Protein AF-A0A9Q7WJ07-F1 (afdb_monomer)

Solvent-accessible surface area (backbone atoms only — not comparable to full-atom values): 5824 Å² total; per-residue (Å²): 129,82,73,58,71,40,99,61,78,52,71,59,46,93,86,58,84,91,57,48,36,71,48,90,92,49,82,60,65,92,58,69,41,33,41,43,54,70,50,44,60,93,80,69,30,64,50,28,62,95,34,46,41,37,24,33,65,83,60,40,54,57,50,57,52,48,54,56,50,51,53,51,52,54,54,57,71,70,49,72,93,65,79,76,80,79,87,58,98,80,78,128

Mean predicted aligned error: 8.6 Å

Foldseek 3Di:
DPPQADPADDQFDPDDDPQFFPDPPGPDHPATWGWAFCQHVLNVGGRGPVRITIDGPVRVVVVVVVVVVVSVVVVVVPDDPDDDPPPDVPDD

Radius of gyration: 19.61 Å; Cα contacts (8 Å, |Δi|>4): 105; chains: 1; bounding box: 29×32×67 Å

Nearest PDB structures (foldseek):
  4h9d-assembly1_B  TM=8.747E-01  e=2.263E-01  Geobacter metallireducens GS-15
  4h9d-assembly1_C  TM=8.230E-01  e=4.715E-01  Geobacter metallireducens GS-15
  4h9d-assembly1_A  TM=9.066E-01  e=3.160E-01  Geobacter metallireducens GS-15

Structure (mmCIF, N/CA/C/O backbone):
data_AF-A0A9Q7WJ07-F1
#
_entry.id   AF-A0A9Q7WJ07-F1
#
loop_
_atom_site.group_PDB
_atom_site.id
_atom_site.type_symbol
_atom_site.label_atom_id
_atom_site.label_alt_id
_atom_site.label_comp_id
_atom_site.label_asym_id
_atom_site.label_entity_id
_atom_site.label_seq_id
_atom_site.pdbx_PDB_ins_code
_atom_site.Cartn_x
_atom_site.Cartn_y
_atom_site.Cartn_z
_atom_site.occupancy
_atom_site.B_iso_or_equiv
_atom_site.auth_seq_id
_atom_site.auth_comp_id
_atom_site.auth_asym_id
_atom_site.auth_atom_id
_atom_site.pdbx_PDB_model_num
ATOM 1 N N . MET A 1 1 ? 3.465 -22.368 16.574 1.00 40.66 1 MET A N 1
ATOM 2 C CA . MET A 1 1 ? 3.922 -21.104 15.958 1.00 40.66 1 MET A CA 1
ATOM 3 C C . MET A 1 1 ? 3.211 -20.990 14.620 1.00 40.66 1 MET A C 1
ATOM 5 O O . MET A 1 1 ? 3.394 -21.875 13.797 1.00 40.66 1 MET A O 1
ATOM 9 N N . ARG A 1 2 ? 2.296 -20.026 14.444 1.00 47.50 2 ARG A N 1
ATOM 10 C CA . ARG A 1 2 ? 1.634 -19.820 13.145 1.00 47.50 2 ARG A CA 1
ATOM 11 C C . ARG A 1 2 ? 2.724 -19.432 12.148 1.00 47.50 2 ARG A C 1
ATOM 13 O O . ARG A 1 2 ? 3.497 -18.531 12.449 1.00 47.50 2 ARG A O 1
ATOM 20 N N . SER A 1 3 ? 2.829 -20.152 11.038 1.00 49.22 3 SER A N 1
ATOM 21 C CA . SER A 1 3 ? 3.809 -19.867 9.993 1.00 49.22 3 SER A CA 1
ATOM 22 C C . SER A 1 3 ? 3.687 -18.399 9.586 1.00 49.22 3 SER A C 1
ATOM 24 O O . SER A 1 3 ? 2.620 -17.971 9.153 1.00 49.22 3 SER A O 1
ATOM 26 N N . ASP A 1 4 ? 4.757 -17.624 9.776 1.00 60.66 4 ASP A N 1
ATOM 27 C CA . ASP A 1 4 ? 4.771 -16.179 9.501 1.00 60.66 4 ASP A CA 1
ATOM 28 C C . ASP A 1 4 ? 4.516 -15.882 8.010 1.00 60.66 4 ASP A C 1
ATOM 30 O O . ASP A 1 4 ? 4.055 -14.797 7.665 1.00 60.66 4 ASP A O 1
ATOM 34 N N . ALA A 1 5 ? 4.782 -16.852 7.128 1.00 59.91 5 ALA A N 1
ATOM 35 C CA . ALA A 1 5 ? 4.561 -16.760 5.691 1.00 59.91 5 ALA A CA 1
ATOM 36 C C . ALA A 1 5 ? 3.081 -16.966 5.327 1.00 59.91 5 ALA A C 1
ATOM 38 O O . ALA A 1 5 ? 2.520 -18.047 5.516 1.00 59.91 5 ALA A O 1
ATOM 39 N N . LEU A 1 6 ? 2.467 -15.936 4.747 1.00 63.72 6 LEU A N 1
ATOM 40 C CA . LEU A 1 6 ? 1.139 -16.001 4.149 1.00 63.72 6 LEU A CA 1
ATOM 41 C C . LEU A 1 6 ? 1.284 -16.040 2.622 1.00 63.72 6 LEU A C 1
ATOM 43 O O . LEU A 1 6 ? 2.107 -15.330 2.053 1.00 63.72 6 LEU A O 1
ATOM 47 N N . GLN A 1 7 ? 0.457 -16.825 1.926 1.00 66.44 7 GLN A N 1
ATOM 48 C CA . GLN A 1 7 ? 0.417 -16.775 0.455 1.00 66.44 7 GLN A CA 1
ATOM 49 C C . GLN A 1 7 ? -0.121 -15.431 -0.059 1.00 66.44 7 GLN A C 1
ATOM 51 O O . GLN A 1 7 ? 0.288 -14.969 -1.122 1.00 66.44 7 GLN A O 1
ATOM 56 N N . ARG A 1 8 ? -1.041 -14.807 0.689 1.00 67.75 8 ARG A N 1
ATOM 57 C CA . ARG A 1 8 ? -1.607 -13.472 0.442 1.00 67.75 8 ARG A CA 1
ATOM 58 C C . ARG A 1 8 ? -1.939 -12.813 1.776 1.00 67.75 8 ARG A C 1
ATOM 60 O O . ARG A 1 8 ? -2.368 -13.506 2.699 1.00 67.75 8 ARG A O 1
ATOM 67 N N . LEU A 1 9 ? -1.776 -11.492 1.874 1.00 68.19 9 LEU A N 1
ATOM 68 C CA . LEU A 1 9 ? -2.337 -10.756 3.005 1.00 68.19 9 LEU A CA 1
ATOM 69 C C . LEU A 1 9 ? -3.867 -10.793 2.904 1.00 68.19 9 LEU A C 1
ATOM 71 O O . LEU A 1 9 ? -4.408 -10.618 1.806 1.00 68.19 9 LEU A O 1
ATOM 75 N N . PRO A 1 10 ? -4.579 -11.041 4.012 1.00 75.81 10 PRO A N 1
ATOM 76 C CA . PRO A 1 10 ? -6.024 -10.918 4.007 1.00 75.81 10 PRO A CA 1
ATOM 77 C C . PRO A 1 10 ? -6.389 -9.452 3.772 1.00 75.81 10 PRO A C 1
ATOM 79 O O . PRO A 1 10 ? -5.767 -8.562 4.334 1.00 75.81 10 PRO A O 1
ATOM 82 N N . HIS A 1 11 ? -7.427 -9.182 2.983 1.00 69.06 11 HIS A N 1
ATOM 83 C CA . HIS A 1 11 ? -7.866 -7.801 2.738 1.00 69.06 11 HIS A CA 1
ATOM 84 C C . HIS A 1 11 ? -8.319 -7.089 4.031 1.00 69.06 11 HIS A C 1
ATOM 86 O O . HIS A 1 11 ? -8.304 -5.864 4.123 1.00 69.06 11 HIS A O 1
ATOM 92 N N . HIS A 1 12 ? -8.708 -7.867 5.043 1.00 67.62 12 HIS A N 1
ATOM 93 C CA . HIS A 1 12 ? -9.129 -7.405 6.358 1.00 67.62 12 HIS A CA 1
ATOM 94 C C . HIS A 1 12 ? -8.277 -8.034 7.454 1.00 67.62 12 HIS A C 1
ATOM 96 O O . HIS A 1 12 ? -8.001 -9.233 7.437 1.00 67.62 12 HIS A O 1
ATOM 102 N N . CYS A 1 13 ? -7.908 -7.233 8.447 1.00 67.44 13 CYS A N 1
ATOM 103 C CA . CYS A 1 13 ? -7.239 -7.725 9.644 1.00 67.44 13 CYS A CA 1
ATOM 104 C C . CYS A 1 13 ? -8.046 -7.372 10.883 1.00 67.44 13 CYS A C 1
ATOM 106 O O . CYS A 1 13 ? -7.785 -6.378 11.546 1.00 67.44 13 CYS A O 1
ATOM 108 N N . GLY A 1 14 ? -9.033 -8.210 11.203 1.00 59.25 14 GLY A N 1
ATOM 109 C CA . GLY A 1 14 ? -9.833 -8.049 12.420 1.00 59.25 14 GLY A CA 1
ATOM 110 C C . GLY A 1 14 ? -9.146 -8.531 13.705 1.00 59.25 14 GLY A C 1
ATOM 111 O O . GLY A 1 14 ? -9.688 -8.321 14.779 1.00 59.25 14 GLY A O 1
ATOM 112 N N . ALA A 1 15 ? -7.990 -9.202 13.617 1.00 58.25 15 ALA A N 1
ATOM 113 C CA . ALA A 1 15 ? -7.393 -9.939 14.742 1.00 58.25 15 ALA A CA 1
ATOM 114 C C . ALA A 1 15 ? -5.932 -9.567 15.054 1.00 58.25 15 ALA A C 1
ATOM 116 O O . ALA A 1 15 ? -5.265 -10.280 15.803 1.00 58.25 15 ALA A O 1
ATOM 117 N N . ARG A 1 16 ? -5.410 -8.493 14.453 1.00 66.12 16 ARG A N 1
ATOM 118 C CA . ARG A 1 16 ? -4.043 -8.021 14.686 1.00 66.12 16 ARG A CA 1
ATOM 119 C C . ARG A 1 16 ? -4.077 -6.633 15.320 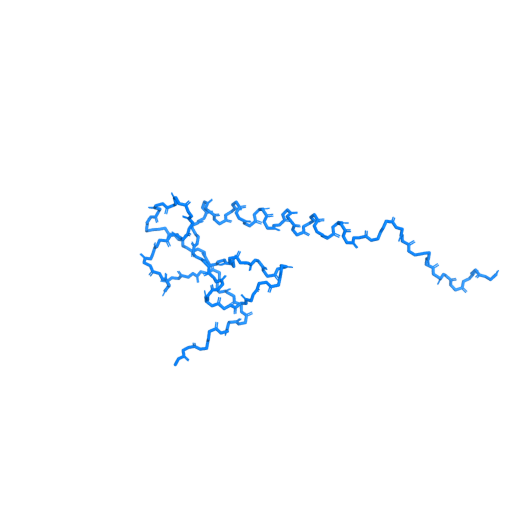1.00 66.12 16 ARG A C 1
ATOM 121 O O . ARG A 1 16 ? -4.923 -5.824 14.958 1.00 66.12 16 ARG A O 1
ATOM 128 N N . GLY A 1 17 ? -3.127 -6.375 16.217 1.00 68.38 17 GLY A N 1
ATOM 129 C CA . GLY A 1 17 ? -2.933 -5.065 16.836 1.00 68.38 17 GLY A CA 1
ATOM 130 C C . GLY A 1 17 ? -3.954 -4.748 17.927 1.00 68.38 17 GLY A C 1
ATOM 131 O O . GLY A 1 17 ? -4.705 -5.608 18.380 1.00 68.38 17 GLY A O 1
ATOM 132 N N . ASP A 1 18 ? -3.963 -3.491 18.350 1.00 77.69 18 ASP A N 1
ATOM 133 C CA . ASP A 1 18 ? -4.858 -2.924 19.362 1.00 77.69 18 ASP A CA 1
ATOM 134 C C . ASP A 1 18 ? -6.149 -2.339 18.753 1.00 77.69 18 ASP A C 1
ATOM 136 O O . ASP A 1 18 ? -6.856 -1.564 19.398 1.00 77.69 18 ASP A O 1
ATOM 140 N N . GLY A 1 19 ? -6.461 -2.699 17.502 1.00 79.12 19 GLY A N 1
ATOM 141 C CA . GLY A 1 19 ? -7.613 -2.172 16.770 1.00 79.12 19 GLY A CA 1
ATOM 142 C C . GLY A 1 19 ? -7.418 -0.747 16.249 1.00 79.12 19 GLY A C 1
ATOM 143 O O . GLY A 1 19 ? -8.408 -0.083 15.929 1.00 79.12 19 GLY A O 1
ATOM 144 N N . LYS A 1 20 ? -6.169 -0.276 16.142 1.00 84.56 20 LYS A N 1
ATOM 145 C CA . LYS A 1 20 ? -5.832 1.037 15.586 1.00 84.56 20 LYS A CA 1
ATOM 146 C C . LYS A 1 20 ? -5.054 0.923 14.272 1.00 84.56 20 LYS A C 1
ATOM 148 O O . LYS A 1 20 ? -4.364 -0.072 14.044 1.00 84.56 20 LYS A O 1
ATOM 153 N N . 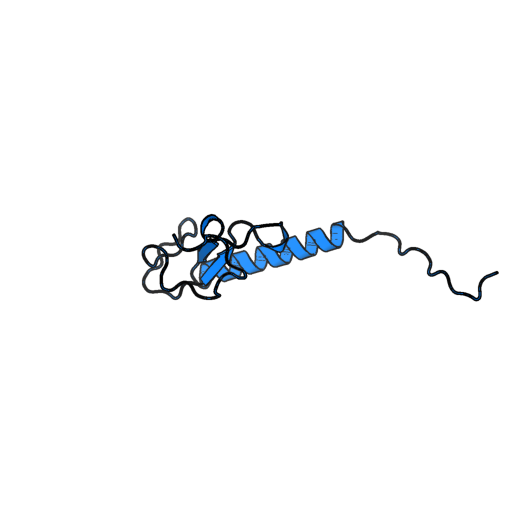PRO A 1 21 ? -5.152 1.932 13.393 1.00 89.38 21 PRO A N 1
ATOM 154 C CA . PRO A 1 21 ? -4.238 2.076 12.274 1.00 89.38 21 PRO A CA 1
ATOM 155 C C . PRO A 1 21 ? -2.807 2.296 12.766 1.00 89.38 21 PRO A C 1
ATOM 157 O O . PRO A 1 21 ? -2.572 3.044 13.707 1.00 89.38 21 PRO A O 1
ATOM 160 N N . GLU A 1 22 ? -1.855 1.703 12.063 1.00 90.06 22 GLU A N 1
ATOM 161 C CA . GLU A 1 22 ? -0.413 1.827 12.290 1.00 90.06 22 GLU A CA 1
ATOM 162 C C . GLU A 1 22 ? 0.201 2.934 11.408 1.00 90.06 22 GLU A C 1
ATOM 164 O O . GLU A 1 22 ? 1.414 3.019 11.253 1.00 90.06 22 GLU A O 1
ATOM 169 N N . ALA A 1 23 ? -0.639 3.784 10.807 1.00 89.69 23 ALA A N 1
ATOM 170 C CA . ALA A 1 23 ? -0.191 4.956 10.066 1.00 89.69 23 ALA A CA 1
ATOM 171 C C . ALA A 1 23 ? 0.233 6.077 11.019 1.00 89.69 23 ALA A C 1
ATOM 173 O O . ALA A 1 23 ? -0.517 6.436 11.932 1.00 89.69 23 ALA A O 1
ATOM 174 N N . ASP A 1 24 ? 1.383 6.691 10.741 1.00 90.06 24 ASP A N 1
ATOM 175 C CA . ASP A 1 24 ? 1.906 7.813 11.519 1.00 90.06 24 ASP A CA 1
ATOM 176 C C . ASP A 1 24 ? 0.874 8.944 11.649 1.00 90.06 24 ASP A C 1
ATOM 178 O O . ASP A 1 24 ? 0.318 9.439 10.666 1.00 90.06 24 ASP A O 1
ATOM 182 N N . GLY A 1 25 ? 0.598 9.345 12.893 1.00 88.25 25 GLY A N 1
ATOM 183 C CA . GLY A 1 25 ? -0.355 10.411 13.212 1.00 88.25 25 GLY A CA 1
ATOM 184 C C . GLY A 1 25 ? -1.835 10.029 13.082 1.00 88.25 25 GLY A C 1
ATOM 185 O O . GLY A 1 25 ? -2.699 10.875 13.315 1.00 88.25 25 GLY A O 1
ATOM 186 N N . CYS A 1 26 ? -2.168 8.778 12.744 1.00 87.69 26 CYS A N 1
ATOM 187 C CA . CYS A 1 26 ? -3.554 8.327 12.687 1.00 87.69 26 CYS A CA 1
ATOM 188 C C . CYS A 1 26 ? -4.036 7.831 14.058 1.00 87.69 26 CYS A C 1
ATOM 190 O O . CYS A 1 26 ? -3.622 6.783 14.539 1.00 87.69 26 CYS A O 1
ATOM 192 N N . GLY A 1 27 ? -4.960 8.568 14.677 1.00 86.31 27 GLY A N 1
ATOM 193 C CA . GLY A 1 27 ? -5.575 8.202 15.961 1.00 86.31 27 GLY A CA 1
ATOM 194 C C . GLY A 1 27 ? -6.951 7.538 15.849 1.00 86.31 27 GLY A C 1
ATOM 195 O O . GLY A 1 27 ? -7.693 7.527 16.828 1.00 86.31 27 GLY A O 1
ATOM 196 N N . ALA A 1 28 ? -7.350 7.060 14.666 1.00 87.81 28 ALA A N 1
ATOM 197 C CA . ALA A 1 28 ? -8.697 6.524 14.471 1.00 87.81 28 ALA A CA 1
ATOM 198 C C . ALA A 1 28 ? -8.904 5.223 15.266 1.00 87.81 28 ALA A C 1
ATOM 200 O O . ALA A 1 28 ? -8.065 4.327 15.239 1.00 87.81 28 ALA A O 1
ATOM 201 N N . ILE A 1 29 ? -10.047 5.103 15.940 1.00 87.31 29 ILE A N 1
ATOM 202 C CA . ILE A 1 29 ? -10.433 3.928 16.733 1.00 87.31 29 ILE A CA 1
ATOM 203 C C . ILE A 1 29 ? -11.817 3.440 16.309 1.00 87.31 29 ILE A C 1
ATOM 205 O O . ILE A 1 29 ? -12.625 4.226 15.820 1.00 87.31 29 ILE A O 1
ATOM 209 N N . GLY A 1 30 ? -12.100 2.146 16.491 1.00 85.19 30 GLY A N 1
ATOM 210 C CA . GLY A 1 30 ? 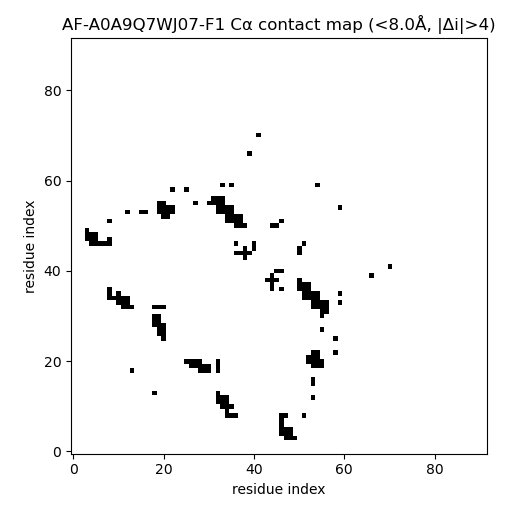-13.409 1.569 16.147 1.00 85.19 30 GLY A CA 1
ATOM 211 C C . GLY A 1 30 ? -13.729 1.611 14.649 1.00 85.19 30 GLY A C 1
ATOM 212 O O . GLY A 1 30 ? -14.891 1.540 14.256 1.00 85.19 30 GLY A O 1
ATOM 213 N N . VAL A 1 31 ? -12.703 1.756 13.810 1.00 86.12 31 VAL A N 1
ATOM 214 C CA . VAL A 1 31 ? -12.828 1.825 12.354 1.00 86.12 31 VAL A CA 1
ATOM 215 C C . VAL A 1 31 ? -12.456 0.499 11.713 1.00 86.12 31 VAL A C 1
ATOM 217 O O . VAL A 1 31 ? -11.711 -0.307 12.267 1.00 86.12 31 VAL A O 1
ATOM 220 N N . TYR A 1 32 ? -12.946 0.293 10.496 1.00 86.56 32 TYR A N 1
ATOM 221 C CA . TYR A 1 32 ? -12.545 -0.848 9.691 1.00 86.56 32 TYR A CA 1
ATOM 222 C C . TYR A 1 32 ? -11.072 -0.733 9.269 1.00 86.56 32 TYR A C 1
ATOM 224 O O . TYR A 1 32 ? -10.660 0.293 8.712 1.00 86.56 32 TYR A O 1
ATOM 232 N N . LEU A 1 33 ? -10.302 -1.797 9.514 1.00 89.31 33 LEU A N 1
ATOM 233 C CA . LEU A 1 33 ? -8.874 -1.873 9.210 1.00 89.31 33 LEU A CA 1
ATOM 234 C C . LEU A 1 33 ? -8.597 -2.793 8.019 1.00 89.31 33 LEU A C 1
ATOM 236 O O . LEU A 1 33 ? -9.001 -3.959 7.976 1.00 89.31 33 LEU A O 1
ATOM 240 N N . TYR A 1 34 ? -7.842 -2.249 7.077 1.00 89.94 34 TYR A N 1
ATOM 241 C CA . TYR A 1 34 ? -7.268 -2.937 5.934 1.00 89.94 34 TYR A CA 1
ATOM 242 C C . TYR A 1 34 ? -5.876 -3.438 6.303 1.00 89.94 34 TYR A C 1
ATOM 244 O O . TYR A 1 34 ? -5.141 -2.757 7.021 1.00 89.94 34 TYR A O 1
ATOM 252 N N . CYS A 1 35 ? -5.512 -4.620 5.812 1.00 90.31 35 CYS A N 1
ATOM 253 C CA . CYS A 1 35 ? -4.139 -5.097 5.896 1.00 90.31 35 CYS A CA 1
ATOM 254 C C . CYS A 1 35 ? -3.429 -4.786 4.586 1.00 90.31 35 CYS A C 1
ATOM 256 O O . CYS A 1 35 ? -3.895 -5.196 3.524 1.00 90.31 35 CYS A O 1
ATOM 258 N N . ASP A 1 36 ? -2.308 -4.089 4.677 1.00 91.06 36 ASP A N 1
ATOM 259 C CA . ASP A 1 36 ? -1.521 -3.693 3.518 1.00 91.06 36 ASP A CA 1
ATOM 260 C C . ASP A 1 36 ? -0.041 -3.978 3.763 1.00 91.06 36 ASP A C 1
ATOM 262 O O . ASP A 1 36 ? 0.397 -4.095 4.910 1.00 91.06 36 ASP A O 1
ATOM 266 N N . HIS A 1 37 ? 0.749 -4.108 2.703 1.00 93.12 37 HIS A N 1
ATOM 267 C CA . HIS A 1 37 ? 2.181 -4.334 2.844 1.00 93.12 37 HIS A CA 1
ATOM 268 C C . HIS A 1 37 ? 2.913 -3.021 3.173 1.00 93.12 37 HIS A C 1
ATOM 270 O O . HIS A 1 37 ? 2.698 -2.009 2.509 1.00 93.12 37 HIS A O 1
ATOM 276 N N . ILE A 1 38 ? 3.822 -3.032 4.152 1.00 93.06 38 ILE A N 1
ATOM 277 C CA . ILE A 1 38 ? 4.731 -1.912 4.456 1.00 93.06 38 ILE A CA 1
ATOM 278 C C . ILE A 1 38 ? 5.612 -1.666 3.228 1.00 93.06 38 ILE A C 1
ATOM 280 O O . ILE A 1 38 ? 5.523 -0.615 2.594 1.00 93.06 38 ILE A O 1
ATOM 284 N N . VAL A 1 39 ? 6.386 -2.681 2.834 1.00 93.50 39 VAL A N 1
ATOM 285 C CA . VAL A 1 39 ? 7.069 -2.735 1.539 1.00 93.50 39 VAL A CA 1
ATOM 286 C C . VAL A 1 39 ? 6.142 -3.409 0.543 1.00 93.50 39 VAL A C 1
ATOM 288 O O . VAL A 1 39 ? 5.797 -4.578 0.717 1.00 93.50 39 VAL A O 1
ATOM 291 N N . ALA A 1 40 ? 5.741 -2.692 -0.504 1.00 92.31 40 ALA A N 1
ATOM 292 C CA . ALA A 1 40 ? 4.776 -3.190 -1.475 1.00 92.31 40 ALA A CA 1
ATOM 293 C C . ALA A 1 40 ? 5.279 -4.441 -2.218 1.00 92.31 40 ALA A C 1
ATOM 295 O O . ALA A 1 40 ? 6.458 -4.567 -2.556 1.00 92.31 40 ALA A O 1
ATOM 296 N N . HIS A 1 41 ? 4.361 -5.348 -2.561 1.00 90.56 41 HIS A N 1
ATOM 297 C CA . HIS A 1 41 ? 4.692 -6.588 -3.273 1.00 90.56 41 HIS A CA 1
ATOM 298 C C . HIS A 1 41 ? 5.424 -6.341 -4.607 1.00 90.56 41 HIS A C 1
ATOM 300 O O . HIS A 1 41 ? 6.348 -7.069 -4.958 1.00 90.56 41 HIS A O 1
ATOM 306 N N . TRP A 1 42 ? 5.066 -5.284 -5.349 1.00 88.81 42 TRP A N 1
ATOM 307 C CA . TRP A 1 42 ? 5.724 -4.937 -6.620 1.00 88.81 42 TRP A CA 1
ATOM 308 C C . TRP A 1 42 ? 7.183 -4.477 -6.44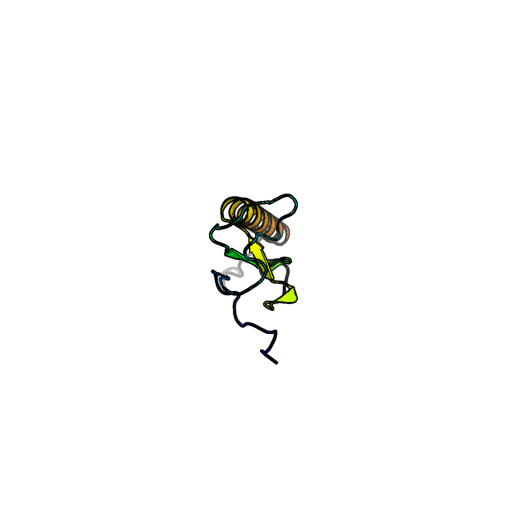9 1.00 88.81 42 TRP A C 1
ATOM 310 O O . TRP A 1 42 ? 7.961 -4.558 -7.399 1.00 88.81 42 TRP A O 1
ATOM 320 N N . GLN A 1 43 ? 7.561 -4.037 -5.245 1.00 92.25 43 GLN A N 1
ATOM 321 C CA . GLN A 1 43 ? 8.940 -3.717 -4.862 1.00 92.25 43 GLN A CA 1
ATOM 322 C C . GLN A 1 43 ? 9.703 -4.944 -4.332 1.00 92.25 43 GLN A C 1
ATOM 324 O O . GLN A 1 43 ? 10.859 -4.818 -3.943 1.00 92.25 43 GLN A O 1
ATOM 329 N N . GLY A 1 44 ? 9.080 -6.128 -4.312 1.00 91.56 44 GLY A N 1
ATOM 330 C CA . GLY A 1 44 ? 9.653 -7.346 -3.734 1.00 91.56 44 GLY A CA 1
ATOM 331 C C . GLY A 1 44 ? 9.340 -7.539 -2.248 1.00 91.56 44 GLY A C 1
ATOM 332 O O . GLY A 1 44 ? 9.965 -8.372 -1.597 1.00 91.56 44 GLY A O 1
ATOM 333 N N . GLY A 1 45 ? 8.381 -6.787 -1.700 1.00 91.50 45 GLY A N 1
ATOM 334 C CA . GLY A 1 45 ? 7.961 -6.925 -0.311 1.00 91.50 45 GLY A CA 1
ATOM 335 C C . GLY A 1 45 ? 7.382 -8.313 -0.004 1.00 91.50 45 GLY A C 1
ATOM 336 O O . GLY A 1 45 ? 6.440 -8.744 -0.679 1.00 91.50 45 GLY A O 1
ATOM 337 N N . PRO A 1 46 ? 7.898 -9.027 1.013 1.00 92.00 46 PRO A N 1
ATOM 338 C CA . PRO A 1 46 ? 7.435 -10.368 1.340 1.00 92.00 46 PRO A CA 1
ATOM 339 C C . PRO A 1 46 ? 6.032 -10.348 1.955 1.00 92.00 46 PRO A C 1
ATOM 341 O O . PRO A 1 46 ? 5.647 -9.427 2.678 1.00 92.00 46 PRO A O 1
ATOM 344 N N . THR A 1 47 ? 5.261 -11.404 1.706 1.00 89.94 47 THR A N 1
ATOM 345 C CA . THR A 1 47 ? 3.912 -11.557 2.265 1.00 89.94 47 THR A CA 1
ATOM 346 C C . THR A 1 47 ? 3.986 -12.312 3.592 1.00 89.94 47 THR A C 1
ATOM 348 O O . THR A 1 47 ? 3.832 -13.527 3.663 1.00 89.94 47 THR A O 1
ATOM 351 N N . HIS A 1 48 ? 4.260 -11.578 4.665 1.00 88.19 48 HIS A N 1
ATOM 352 C CA . HIS A 1 48 ? 4.270 -12.102 6.030 1.00 88.19 48 HIS A CA 1
ATOM 353 C C . HIS A 1 48 ? 3.851 -11.023 7.024 1.00 88.19 48 HIS A C 1
ATOM 355 O O . HIS A 1 48 ? 3.972 -9.829 6.735 1.00 88.19 48 HIS A O 1
ATOM 361 N N . TRP A 1 49 ? 3.437 -11.417 8.228 1.00 85.75 49 TRP A N 1
ATOM 362 C CA . TRP A 1 49 ? 2.914 -10.474 9.220 1.00 85.75 49 TRP A CA 1
ATOM 363 C C . TRP A 1 49 ? 3.882 -9.329 9.544 1.00 85.75 49 TRP A C 1
ATOM 365 O O . TRP A 1 49 ? 3.474 -8.177 9.603 1.00 85.75 49 TRP A O 1
ATOM 375 N N . ARG A 1 50 ? 5.192 -9.573 9.598 1.00 88.88 50 ARG A N 1
ATOM 376 C CA . ARG A 1 50 ? 6.179 -8.506 9.866 1.00 88.88 50 ARG A CA 1
ATOM 377 C C . ARG A 1 50 ? 6.248 -7.397 8.802 1.00 88.88 50 ARG A C 1
ATOM 379 O O . ARG A 1 50 ? 6.751 -6.327 9.098 1.00 88.88 50 ARG A O 1
ATOM 386 N N . ASN A 1 51 ? 5.765 -7.655 7.584 1.00 91.50 51 ASN A N 1
ATOM 387 C CA . ASN A 1 51 ? 5.699 -6.684 6.485 1.00 91.50 51 ASN A CA 1
ATOM 388 C C . ASN A 1 51 ? 4.251 -6.242 6.229 1.00 91.50 51 ASN A C 1
ATOM 390 O O . ASN A 1 51 ? 3.982 -5.545 5.265 1.00 91.50 51 ASN A O 1
ATOM 394 N N . ALA A 1 52 ? 3.303 -6.670 7.056 1.00 90.06 52 ALA A N 1
ATOM 395 C CA . ALA A 1 52 ? 1.939 -6.180 7.012 1.00 90.06 52 ALA A CA 1
ATOM 396 C C . ALA A 1 52 ? 1.767 -5.061 8.033 1.00 90.06 52 ALA A C 1
ATOM 398 O O . ALA A 1 52 ? 2.251 -5.197 9.159 1.00 90.06 52 ALA A O 1
ATOM 399 N N . GLN A 1 53 ? 1.016 -4.040 7.640 1.00 91.38 53 GLN A N 1
ATOM 400 C CA . GLN A 1 53 ? 0.542 -2.961 8.493 1.00 91.38 53 GLN A CA 1
ATOM 401 C C . GLN A 1 53 ? -0.982 -2.829 8.434 1.00 91.38 53 GLN A C 1
ATOM 403 O O . GLN A 1 53 ? -1.617 -3.251 7.460 1.00 91.38 53 GLN A O 1
ATOM 408 N N . LEU A 1 54 ? -1.565 -2.243 9.476 1.00 91.69 54 LEU A N 1
ATOM 409 C CA . LEU A 1 54 ? -2.998 -1.967 9.569 1.00 91.69 54 LEU A CA 1
ATOM 410 C C . LEU A 1 54 ? -3.304 -0.520 9.203 1.00 91.69 54 LEU A C 1
ATOM 412 O O . LEU A 1 54 ? -2.751 0.403 9.788 1.00 91.69 54 LEU A O 1
ATOM 416 N N . LEU A 1 55 ? -4.228 -0.299 8.271 1.00 92.75 55 LEU A N 1
ATOM 417 C CA . LEU A 1 55 ? -4.601 1.041 7.818 1.00 92.75 55 LEU A CA 1
ATOM 418 C C . LEU A 1 55 ? -6.117 1.212 7.837 1.00 92.75 55 LEU A C 1
ATOM 420 O O . LEU A 1 55 ? -6.851 0.341 7.380 1.00 92.75 55 LEU A O 1
ATOM 424 N N . CYS A 1 56 ? -6.612 2.354 8.312 1.00 93.19 56 CYS A N 1
ATOM 425 C CA . CYS A 1 56 ? -8.010 2.723 8.087 1.00 93.19 56 CYS A CA 1
ATOM 426 C C . CYS A 1 56 ? -8.227 3.106 6.616 1.00 93.19 56 CYS A C 1
ATOM 428 O O . CYS A 1 56 ? -7.278 3.431 5.905 1.00 93.19 56 CYS A O 1
ATOM 430 N N . GLY A 1 57 ? -9.480 3.136 6.155 1.00 92.31 57 GLY A N 1
ATOM 431 C CA . GLY A 1 57 ? -9.808 3.551 4.781 1.00 92.31 57 GLY A CA 1
ATOM 432 C C . GLY A 1 57 ? -9.155 4.878 4.340 1.00 92.31 57 GLY A C 1
ATOM 433 O O . GLY A 1 57 ? -8.554 4.916 3.262 1.00 92.31 57 GLY A O 1
ATOM 434 N N . PRO A 1 58 ? -9.202 5.944 5.167 1.00 94.31 58 PRO A N 1
ATOM 435 C CA . PRO A 1 58 ? -8.540 7.217 4.875 1.00 94.31 58 PRO A CA 1
ATOM 436 C C . PRO A 1 58 ? -7.016 7.149 4.717 1.00 94.31 58 PRO A C 1
ATOM 438 O O . PRO A 1 58 ? -6.484 7.894 3.904 1.00 94.31 58 PRO A O 1
ATOM 441 N N . CYS A 1 59 ? -6.316 6.273 5.446 1.00 94.75 59 CYS A N 1
ATOM 442 C CA . CYS A 1 59 ? -4.860 6.099 5.325 1.00 94.75 59 CYS A CA 1
ATOM 443 C C . CYS A 1 59 ? -4.481 5.104 4.220 1.00 94.75 59 CYS A C 1
ATOM 445 O O . CYS A 1 59 ? -3.481 5.284 3.528 1.00 94.75 59 CYS A O 1
ATOM 447 N N . HIS A 1 60 ? -5.309 4.080 4.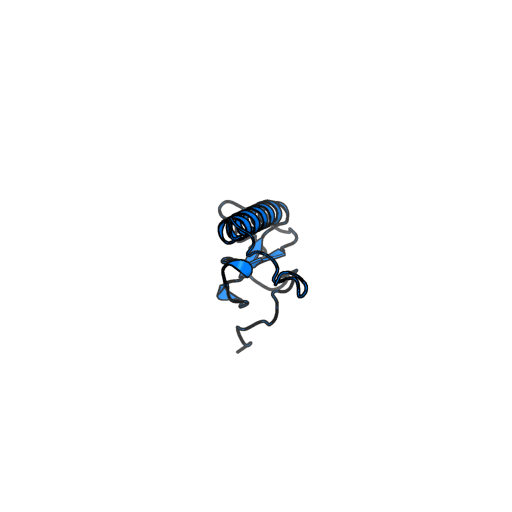016 1.00 93.94 60 HIS A N 1
ATOM 448 C CA . HIS A 1 60 ? -5.103 3.046 3.011 1.00 93.94 60 HIS A CA 1
ATOM 449 C C . HIS A 1 60 ? -5.171 3.623 1.592 1.00 93.94 60 HIS A C 1
ATOM 451 O O . HIS A 1 60 ? -4.278 3.404 0.780 1.00 93.94 60 HIS A O 1
ATOM 457 N N . LYS A 1 61 ? -6.190 4.440 1.297 1.00 93.69 61 LYS A N 1
ATOM 458 C CA . LYS A 1 61 ? -6.413 4.973 -0.056 1.00 93.69 61 LYS A CA 1
ATOM 459 C C . LYS A 1 61 ? -5.233 5.813 -0.595 1.00 93.69 61 LYS A C 1
ATOM 461 O O . LYS A 1 61 ? -4.832 5.567 -1.736 1.00 93.69 61 LYS A O 1
ATOM 466 N N . PRO A 1 62 ? -4.651 6.769 0.160 1.00 94.81 62 PRO A N 1
ATOM 467 C CA . PRO A 1 62 ? -3.448 7.486 -0.258 1.00 94.81 62 PRO A CA 1
ATOM 468 C C . PRO A 1 62 ? -2.258 6.566 -0.518 1.00 94.81 62 PRO A C 1
ATOM 470 O O . PRO A 1 62 ? -1.607 6.724 -1.550 1.00 94.81 62 PRO A O 1
ATOM 473 N N . LYS A 1 63 ? -2.007 5.584 0.361 1.00 93.25 63 LYS A N 1
ATOM 474 C CA . LYS A 1 63 ? -0.913 4.623 0.177 1.00 93.25 63 LYS A CA 1
ATOM 475 C C . LYS A 1 63 ? -1.085 3.827 -1.112 1.00 93.25 63 LYS A C 1
ATOM 477 O O . LYS A 1 63 ? -0.193 3.848 -1.954 1.00 93.25 63 LYS A O 1
ATOM 482 N N . THR A 1 64 ? -2.247 3.204 -1.316 1.00 92.62 64 THR A N 1
ATOM 483 C CA . THR A 1 64 ? -2.526 2.448 -2.545 1.00 92.62 64 THR A CA 1
ATOM 484 C C . THR A 1 64 ? -2.353 3.327 -3.789 1.00 92.62 64 THR A C 1
ATOM 486 O O . THR A 1 64 ? -1.816 2.887 -4.806 1.00 92.62 64 THR A O 1
ATOM 489 N N . GLY A 1 65 ? -2.782 4.592 -3.718 1.00 94.00 65 GLY A N 1
ATOM 490 C CA . GLY A 1 65 ? -2.603 5.562 -4.795 1.00 94.00 65 GLY A CA 1
ATOM 491 C C . GLY A 1 65 ? -1.135 5.884 -5.091 1.00 94.00 65 GLY A C 1
ATOM 492 O O . GLY A 1 65 ? -0.761 5.954 -6.264 1.00 94.00 65 GLY A O 1
ATOM 493 N N . ALA A 1 66 ? -0.310 6.064 -4.058 1.00 94.38 66 ALA A N 1
ATOM 494 C CA . ALA A 1 66 ? 1.131 6.278 -4.187 1.00 94.38 66 ALA A CA 1
ATOM 495 C C . ALA A 1 66 ? 1.821 5.042 -4.782 1.00 94.38 66 ALA A C 1
ATOM 497 O O . ALA A 1 66 ? 2.458 5.150 -5.828 1.00 94.38 66 ALA A O 1
ATOM 498 N N . ASP A 1 67 ? 1.564 3.856 -4.228 1.00 93.56 67 ASP A N 1
ATOM 499 C CA . ASP A 1 67 ? 2.137 2.595 -4.708 1.00 93.56 67 ASP A CA 1
ATOM 500 C C . ASP A 1 67 ? 1.798 2.346 -6.187 1.00 93.56 67 ASP A C 1
ATOM 502 O O . ASP A 1 67 ? 2.658 1.968 -6.983 1.00 93.56 67 ASP A O 1
ATOM 506 N N . ALA A 1 68 ? 0.555 2.620 -6.598 1.00 93.44 68 ALA A N 1
ATOM 507 C CA . ALA A 1 68 ? 0.137 2.488 -7.991 1.00 93.44 68 ALA A CA 1
ATOM 508 C C . ALA A 1 68 ? 0.787 3.527 -8.921 1.00 93.44 68 ALA A C 1
ATOM 510 O O . ALA A 1 68 ? 0.976 3.267 -10.114 1.00 93.44 68 ALA A O 1
ATOM 511 N N . ARG A 1 69 ? 1.077 4.739 -8.434 1.00 95.81 69 ARG A N 1
ATOM 512 C CA . ARG A 1 69 ? 1.814 5.755 -9.203 1.00 95.81 69 ARG A CA 1
ATOM 513 C C . ARG A 1 69 ? 3.269 5.336 -9.388 1.00 95.81 69 ARG A C 1
ATOM 515 O O . ARG A 1 69 ? 3.750 5.360 -10.520 1.00 95.81 69 ARG A O 1
ATOM 522 N N . ASP A 1 70 ? 3.913 4.887 -8.323 1.00 94.75 70 ASP A N 1
ATOM 523 C CA . ASP A 1 70 ? 5.321 4.497 -8.325 1.00 94.75 70 ASP A CA 1
ATOM 524 C C . ASP A 1 70 ? 5.557 3.242 -9.169 1.00 94.75 70 ASP A C 1
ATOM 526 O O . ASP A 1 70 ? 6.474 3.210 -9.991 1.00 94.75 70 ASP A O 1
ATOM 530 N N . ALA A 1 71 ? 4.663 2.252 -9.080 1.00 92.94 71 ALA A N 1
ATOM 531 C CA . ALA A 1 71 ? 4.705 1.069 -9.935 1.00 92.94 71 ALA A CA 1
ATOM 532 C C . ALA A 1 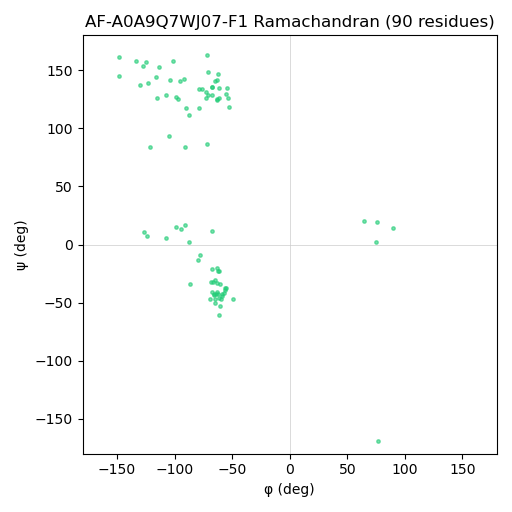71 ? 4.616 1.436 -11.427 1.00 92.94 71 ALA A C 1
ATOM 534 O O . ALA A 1 71 ? 5.368 0.911 -12.252 1.00 92.94 71 ALA A O 1
ATOM 535 N N . ARG A 1 72 ? 3.728 2.375 -11.788 1.00 93.81 72 ARG A N 1
ATOM 536 C CA . ARG A 1 72 ? 3.598 2.865 -13.171 1.00 93.81 72 ARG A CA 1
ATOM 537 C C 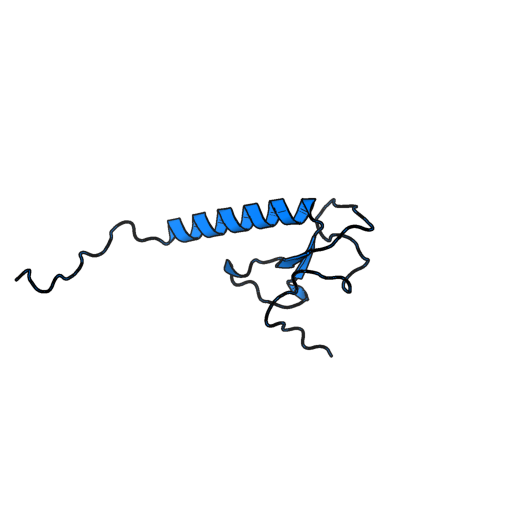. ARG A 1 72 ? 4.845 3.614 -13.628 1.00 93.81 72 ARG A C 1
ATOM 539 O O . ARG A 1 72 ? 5.297 3.380 -14.747 1.00 93.81 72 ARG A O 1
ATOM 546 N N . ALA A 1 73 ? 5.405 4.478 -12.786 1.00 93.94 73 ALA A N 1
ATOM 547 C CA . ALA A 1 73 ? 6.636 5.200 -13.093 1.00 93.94 73 ALA A CA 1
ATOM 548 C C . ALA A 1 73 ? 7.813 4.233 -13.309 1.00 93.94 73 ALA A C 1
ATOM 550 O O . ALA A 1 73 ? 8.518 4.328 -14.314 1.00 93.94 73 ALA A O 1
ATOM 551 N N . ALA A 1 74 ? 7.972 3.238 -12.432 1.00 91.69 74 ALA A N 1
ATOM 552 C CA . ALA A 1 74 ? 9.002 2.211 -12.553 1.00 91.69 74 ALA A CA 1
ATOM 553 C C . ALA A 1 74 ? 8.835 1.363 -13.825 1.00 91.69 74 ALA A C 1
ATOM 555 O O . ALA A 1 74 ? 9.812 1.092 -14.525 1.00 91.69 74 ALA A O 1
ATOM 556 N N . ALA A 1 75 ? 7.603 0.972 -14.165 1.00 90.06 75 ALA A N 1
ATOM 557 C CA . ALA A 1 75 ? 7.319 0.234 -15.393 1.00 90.06 75 ALA A CA 1
ATOM 558 C C . ALA A 1 75 ? 7.659 1.052 -16.651 1.00 90.06 75 ALA A C 1
ATOM 560 O O . ALA A 1 75 ? 8.239 0.519 -17.596 1.00 90.06 75 ALA A O 1
ATOM 561 N N . GLN A 1 76 ? 7.348 2.352 -16.656 1.00 90.25 76 GLN A N 1
ATOM 562 C CA . GLN A 1 76 ? 7.701 3.249 -17.758 1.00 90.25 76 GLN A CA 1
ATOM 563 C C . GLN A 1 76 ? 9.215 3.429 -17.887 1.00 90.25 76 GLN A C 1
ATOM 565 O O . GLN A 1 76 ? 9.734 3.358 -18.996 1.00 90.25 76 GLN A O 1
ATOM 570 N N . ALA A 1 77 ? 9.932 3.591 -16.772 1.00 89.44 77 ALA A N 1
ATOM 571 C CA . ALA A 1 77 ? 11.388 3.728 -16.772 1.00 89.44 77 ALA A CA 1
ATOM 572 C C . ALA A 1 77 ? 12.106 2.474 -17.306 1.00 89.44 77 ALA A C 1
ATOM 574 O O . ALA A 1 77 ? 13.147 2.583 -17.949 1.00 89.44 77 ALA A O 1
ATOM 575 N N . ARG A 1 78 ? 11.541 1.282 -17.070 1.00 86.56 78 ARG A N 1
ATOM 576 C CA . ARG A 1 78 ? 12.073 0.000 -17.570 1.00 86.56 78 ARG A CA 1
ATOM 577 C C . ARG A 1 78 ? 11.717 -0.283 -19.030 1.00 86.56 78 ARG A C 1
ATOM 579 O O . ARG A 1 78 ? 12.267 -1.213 -19.618 1.00 86.56 78 ARG A O 1
ATOM 586 N N . ARG A 1 79 ? 10.783 0.466 -19.619 1.00 83.75 79 ARG A N 1
ATOM 587 C CA . ARG A 1 79 ? 10.339 0.232 -20.992 1.00 83.75 79 ARG A CA 1
ATOM 588 C C . ARG A 1 79 ? 11.451 0.643 -21.969 1.00 83.75 79 ARG A C 1
ATOM 590 O O . ARG A 1 79 ? 11.929 1.776 -21.893 1.00 83.75 79 ARG A O 1
ATOM 597 N N . PRO A 1 80 ? 11.853 -0.226 -22.914 1.00 81.06 80 PRO A N 1
ATOM 598 C CA . PRO A 1 80 ? 12.850 0.143 -23.910 1.00 81.06 80 PRO A CA 1
ATOM 599 C C . PRO A 1 80 ? 12.335 1.310 -24.763 1.00 81.06 80 PRO A C 1
ATOM 601 O O . PRO A 1 80 ? 11.186 1.307 -25.213 1.00 81.06 80 PRO A O 1
ATOM 604 N N . LYS A 1 81 ? 13.193 2.316 -24.984 1.00 77.75 81 LYS A N 1
ATOM 605 C CA . LYS A 1 81 ? 12.866 3.494 -25.811 1.00 77.75 81 LYS A CA 1
ATOM 606 C C . LYS A 1 81 ? 12.641 3.124 -27.277 1.00 77.75 81 LYS A C 1
ATOM 608 O O . LYS A 1 81 ? 1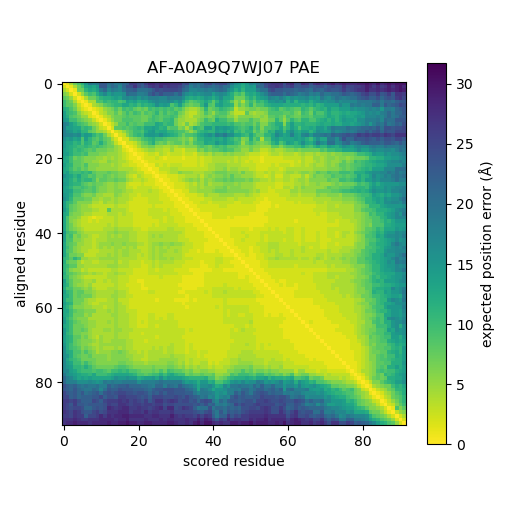1.856 3.772 -27.958 1.00 77.75 81 LYS A O 1
ATOM 613 N N . HIS A 1 82 ? 13.318 2.076 -27.738 1.00 77.31 82 HIS A N 1
ATOM 614 C CA . HIS A 1 82 ? 13.207 1.556 -29.090 1.00 77.31 82 HIS A CA 1
ATOM 615 C C . HIS A 1 82 ? 12.615 0.147 -29.047 1.00 77.31 82 HIS A C 1
ATOM 617 O O . HIS A 1 82 ? 13.127 -0.727 -28.342 1.00 77.31 82 HIS A O 1
ATOM 623 N N . ARG A 1 83 ? 11.531 -0.079 -29.795 1.00 70.25 83 ARG A N 1
ATOM 624 C CA . ARG A 1 83 ? 11.030 -1.433 -30.047 1.00 70.25 83 ARG A CA 1
ATOM 625 C C . ARG A 1 83 ? 12.009 -2.078 -31.023 1.00 70.25 83 ARG A C 1
ATOM 627 O O . ARG A 1 83 ? 12.304 -1.486 -32.056 1.00 70.25 83 ARG A O 1
ATOM 634 N N . GLN A 1 84 ? 12.547 -3.248 -30.683 1.00 72.62 84 GLN A N 1
ATOM 635 C CA . GLN A 1 84 ? 13.354 -4.001 -31.645 1.00 72.62 84 GLN A CA 1
ATOM 636 C C . GLN A 1 84 ? 12.512 -4.208 -32.915 1.00 72.62 84 GLN A C 1
ATOM 638 O O . GLN A 1 84 ? 11.327 -4.529 -32.773 1.00 72.62 84 GLN A O 1
ATOM 643 N N . PRO A 1 85 ? 13.071 -3.987 -34.119 1.00 74.38 85 PRO A N 1
ATOM 644 C CA . PRO A 1 85 ? 12.334 -4.234 -35.345 1.00 74.38 85 PRO A CA 1
ATOM 645 C C . PRO A 1 85 ? 11.837 -5.679 -35.337 1.00 74.38 85 PRO A C 1
ATOM 647 O O . PRO A 1 85 ? 12.597 -6.608 -35.047 1.00 74.38 85 PRO A O 1
ATOM 650 N N . GLU A 1 86 ? 10.547 -5.864 -35.601 1.00 75.25 86 GLU A N 1
ATOM 651 C CA . GLU A 1 86 ? 9.974 -7.198 -35.717 1.00 75.25 86 GLU A CA 1
ATOM 652 C C . GLU A 1 86 ? 10.635 -7.894 -36.911 1.00 75.25 86 GLU A C 1
ATOM 654 O O . GLU A 1 86 ? 10.667 -7.364 -38.022 1.00 75.25 86 GLU A O 1
ATOM 659 N N . ARG A 1 87 ? 11.221 -9.075 -36.677 1.00 70.25 87 ARG A N 1
ATOM 660 C CA . ARG A 1 87 ? 11.763 -9.910 -37.752 1.00 70.25 87 ARG A CA 1
ATOM 661 C C . ARG A 1 87 ? 10.589 -10.497 -38.530 1.00 70.25 87 ARG A C 1
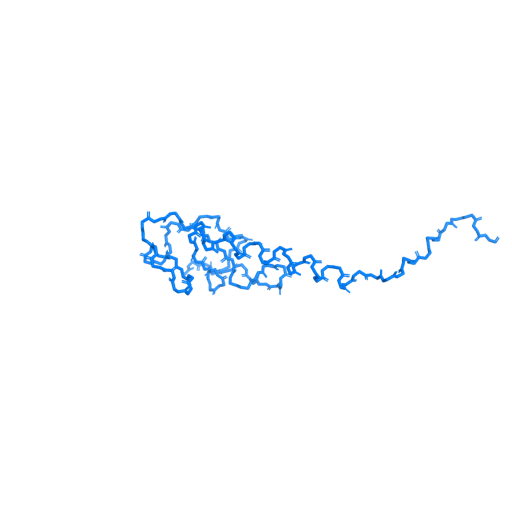ATOM 663 O O . ARG A 1 87 ? 10.116 -11.585 -38.213 1.00 70.25 87 ARG A O 1
ATOM 670 N N . HIS A 1 88 ? 10.083 -9.756 -39.510 1.00 65.81 88 HIS A N 1
ATOM 671 C CA . HIS A 1 88 ? 9.064 -10.264 -40.418 1.00 65.81 88 HIS A CA 1
ATOM 672 C C . HIS A 1 88 ? 9.701 -11.278 -41.384 1.00 65.81 88 HIS A C 1
ATOM 674 O O . HIS A 1 88 ? 10.728 -10.963 -41.986 1.00 65.81 88 HIS A O 1
ATOM 680 N N . PRO A 1 89 ? 9.106 -12.471 -41.577 1.00 75.44 89 PRO A N 1
ATOM 681 C CA . PRO A 1 89 ? 9.673 -13.551 -42.398 1.00 75.44 89 PRO A CA 1
ATOM 682 C C . PRO A 1 89 ? 9.735 -13.261 -43.914 1.00 75.44 89 PRO A C 1
ATOM 684 O O . PRO A 1 89 ? 9.981 -14.175 -44.691 1.00 75.44 89 PRO A O 1
ATOM 687 N N . GLY A 1 90 ? 9.506 -12.016 -44.346 1.00 66.50 90 GLY A N 1
ATOM 688 C CA . GLY A 1 90 ? 9.442 -11.617 -45.756 1.00 66.50 90 GLY A CA 1
ATOM 689 C C . GLY A 1 90 ? 10.395 -10.493 -46.167 1.00 66.50 90 GLY A C 1
ATOM 690 O O . GLY A 1 90 ? 10.271 -10.006 -47.284 1.00 66.50 90 GLY A O 1
ATOM 691 N N . LEU A 1 91 ? 11.312 -10.056 -45.296 1.00 58.47 91 LEU A N 1
ATOM 692 C CA . LEU A 1 91 ? 12.373 -9.115 -45.672 1.00 58.47 91 LEU A CA 1
ATOM 693 C C . LEU A 1 91 ? 13.699 -9.889 -45.798 1.00 58.47 91 LEU A C 1
ATOM 695 O O . LEU A 1 91 ? 14.378 -10.123 -44.797 1.00 58.47 91 LEU A O 1
ATOM 699 N N . LEU A 1 92 ? 14.009 -10.329 -47.021 1.00 52.88 92 LEU A N 1
ATOM 700 C CA . LEU A 1 92 ? 15.343 -10.743 -47.475 1.00 52.88 92 LEU A CA 1
ATOM 701 C C . LEU A 1 92 ? 15.869 -9.687 -48.447 1.00 52.88 92 LEU A C 1
ATOM 703 O O . LEU A 1 92 ? 15.058 -9.236 -49.288 1.00 52.88 92 LEU A O 1
#

Secondary structure (DSSP, 8-state):
---SB-SS--SB-SSSTTSS--STT----S--EEEEESS-GGGT---BGGGEEEEEHHHHHHHHHHHHHHHHHHHHHHS-SSPPPP--TT--

Sequence (92 aa):
MRSDALQRLPHHCGARGDGKPEADGCGAIGVYLYCDHIVAHWQGGPTHWRNAQLLCGPCHKPKTGADARDARAAAQARRPKHRQPERHPGLL

Organism: NCBI:txid319705

pLDDT: mean 82.4, std 13.05, range [40.66, 95.81]

InterPro domains:
  IPR002711 HNH endonuclease [PF01844] (25-64)
  IPR003615 HNH nuclease [cd00085] (25-64)